Protein AF-A0A1L3NKB8-F1 (afdb_monomer_lite)

Sequence (56 aa):
MRRPDRAITEFDDIVKVMKACKVCHVAFHDDEYPYVVPMTFGLEVKDNEEVSIYLS

Structure (mmCIF, N/CA/C/O backbone):
data_AF-A0A1L3NKB8-F1
#
_entry.id   AF-A0A1L3NKB8-F1
#
loop_
_atom_site.group_PDB
_at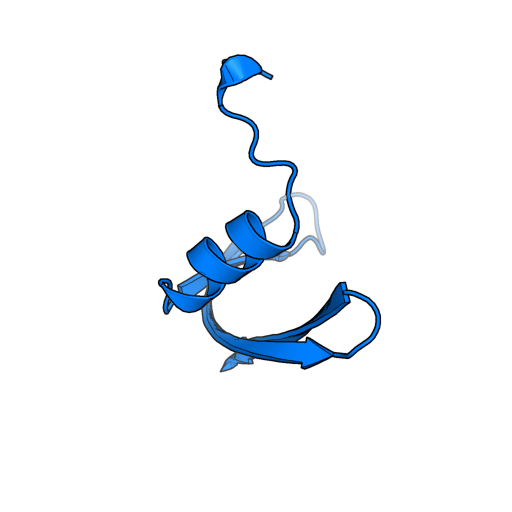om_site.id
_atom_site.type_symbol
_atom_site.label_atom_id
_atom_site.label_alt_id
_atom_site.label_comp_id
_atom_site.label_asym_id
_atom_site.label_entity_id
_atom_site.label_seq_id
_atom_site.pdbx_PDB_ins_code
_atom_site.Cartn_x
_atom_site.Cartn_y
_atom_site.Cartn_z
_atom_site.occupancy
_atom_site.B_iso_or_equiv
_atom_site.auth_seq_id
_atom_site.auth_comp_id
_atom_site.auth_asym_id
_atom_site.auth_atom_id
_atom_site.pdbx_PDB_model_num
ATOM 1 N N . MET A 1 1 ? -4.725 14.057 -13.830 1.00 73.81 1 MET A N 1
ATOM 2 C CA . MET A 1 1 ? -5.611 12.935 -13.439 1.00 73.81 1 MET A CA 1
ATOM 3 C C . MET A 1 1 ? -6.751 12.849 -14.453 1.00 73.81 1 MET A C 1
ATOM 5 O O . MET A 1 1 ? -7.341 13.882 -14.731 1.00 73.81 1 MET A O 1
ATOM 9 N N . ARG A 1 2 ? -7.030 11.688 -15.069 1.00 88.00 2 ARG A N 1
ATOM 10 C CA . ARG A 1 2 ? -8.015 11.604 -16.178 1.00 88.00 2 ARG A CA 1
ATOM 11 C C . ARG A 1 2 ? -9.483 11.581 -15.711 1.00 88.00 2 ARG A C 1
ATOM 13 O O . ARG A 1 2 ? -10.347 11.984 -16.478 1.00 88.00 2 ARG A O 1
ATOM 20 N N . ARG A 1 3 ? -9.762 11.100 -14.492 1.00 90.44 3 ARG A N 1
ATOM 21 C CA . ARG A 1 3 ? -11.104 11.032 -13.876 1.00 90.44 3 ARG A CA 1
ATOM 22 C C . ARG A 1 3 ? -11.037 11.393 -12.383 1.00 90.44 3 ARG A C 1
ATOM 24 O O . ARG A 1 3 ? -10.843 10.491 -11.571 1.00 90.44 3 ARG A O 1
ATOM 31 N N . PRO A 1 4 ? -11.098 12.688 -12.028 1.00 87.44 4 PRO A N 1
ATOM 32 C CA . PRO A 1 4 ? -10.983 13.139 -10.638 1.00 87.44 4 PRO A CA 1
ATOM 33 C C . PRO A 1 4 ? -12.202 12.769 -9.784 1.00 87.44 4 PRO A C 1
ATOM 35 O O . PRO A 1 4 ? -12.067 12.576 -8.585 1.00 87.44 4 PRO A O 1
ATOM 38 N N . ASP A 1 5 ? -13.362 12.585 -10.414 1.00 90.56 5 ASP A N 1
ATOM 39 C CA . ASP A 1 5 ? -14.612 12.119 -9.804 1.00 90.56 5 ASP A CA 1
ATOM 40 C C . ASP A 1 5 ? -14.518 10.709 -9.198 1.00 90.56 5 ASP A C 1
ATOM 42 O O . ASP A 1 5 ? -15.382 10.313 -8.424 1.00 90.56 5 ASP A O 1
ATOM 46 N N . ARG A 1 6 ? -13.482 9.938 -9.556 1.00 89.94 6 ARG A N 1
ATOM 47 C CA . ARG A 1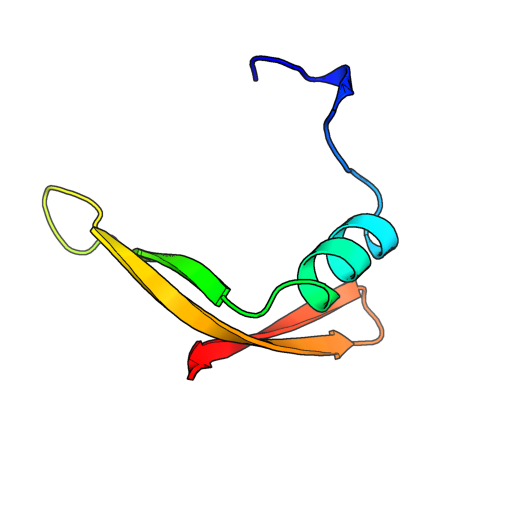 6 ? -13.275 8.554 -9.101 1.00 89.94 6 ARG A CA 1
ATOM 48 C C . ARG A 1 6 ? -12.172 8.403 -8.058 1.00 89.94 6 ARG A C 1
ATOM 50 O O . ARG A 1 6 ? -11.799 7.273 -7.750 1.00 89.94 6 ARG A O 1
ATOM 57 N N . ALA A 1 7 ? -11.597 9.502 -7.580 1.00 92.75 7 ALA A N 1
ATOM 58 C CA . ALA A 1 7 ? -10.604 9.436 -6.520 1.00 92.75 7 ALA A CA 1
ATOM 59 C C . ALA A 1 7 ? -11.274 8.972 -5.218 1.00 92.75 7 ALA A C 1
ATOM 61 O O . ALA A 1 7 ? -12.274 9.546 -4.798 1.00 92.75 7 ALA A O 1
ATOM 62 N N . ILE A 1 8 ? -10.720 7.934 -4.595 1.00 93.44 8 ILE A N 1
ATOM 63 C CA . ILE A 1 8 ? -11.094 7.520 -3.242 1.00 93.44 8 ILE A CA 1
ATOM 64 C C . ILE A 1 8 ? -10.192 8.304 -2.291 1.00 93.44 8 ILE A C 1
ATOM 66 O O . ILE A 1 8 ? -8.969 8.206 -2.401 1.00 93.44 8 ILE A O 1
ATOM 70 N N . THR A 1 9 ? -10.788 9.109 -1.417 1.00 94.44 9 THR A N 1
ATOM 71 C CA . THR A 1 9 ? -10.064 9.972 -0.469 1.00 94.44 9 THR A CA 1
ATOM 72 C C . THR A 1 9 ? -10.187 9.503 0.972 1.00 94.44 9 THR A C 1
ATOM 74 O O . THR A 1 9 ? -9.296 9.784 1.767 1.00 94.44 9 THR A O 1
ATOM 77 N N . GLU A 1 10 ? -11.256 8.777 1.299 1.00 96.31 10 GLU A N 1
ATOM 78 C CA . GLU A 1 10 ? -11.514 8.302 2.655 1.00 96.31 10 GLU A CA 1
ATOM 79 C C . GLU A 1 10 ? -10.615 7.112 3.000 1.00 96.31 10 GLU A C 1
ATOM 81 O O . GLU A 1 10 ? -10.541 6.129 2.254 1.00 96.31 10 GLU A O 1
ATOM 86 N N . PHE A 1 11 ? -9.946 7.192 4.152 1.00 96.06 11 PHE A N 1
ATOM 87 C CA . PHE A 1 11 ? -8.996 6.182 4.617 1.00 96.06 11 PHE A CA 1
ATOM 88 C C . PHE A 1 11 ? -9.618 4.781 4.682 1.00 96.06 11 PHE A C 1
ATOM 90 O O . PHE A 1 11 ? -9.057 3.818 4.152 1.00 96.06 11 PHE A O 1
ATOM 97 N N . ASP A 1 12 ? -10.814 4.671 5.260 1.00 96.06 12 ASP A N 1
ATOM 98 C CA . ASP A 1 12 ? -11.517 3.396 5.416 1.00 96.06 12 ASP A CA 1
ATOM 99 C C . ASP A 1 12 ? -11.851 2.736 4.073 1.00 96.06 12 ASP A C 1
ATOM 101 O O . ASP A 1 12 ? -11.751 1.512 3.935 1.00 96.06 12 ASP A O 1
ATOM 105 N N . ASP A 1 13 ? -12.194 3.530 3.057 1.00 97.06 13 ASP A N 1
ATOM 106 C CA . ASP A 1 13 ? -12.468 3.020 1.716 1.00 97.06 13 ASP A CA 1
ATOM 107 C C . ASP A 1 13 ? -11.184 2.539 1.029 1.00 97.06 13 ASP A C 1
ATOM 109 O O . ASP A 1 13 ? -11.186 1.490 0.376 1.00 97.06 13 ASP A O 1
ATOM 113 N N . ILE A 1 14 ? -10.066 3.247 1.228 1.00 96.62 14 ILE A N 1
ATOM 114 C CA . ILE A 1 14 ? -8.745 2.819 0.748 1.00 96.62 14 ILE A CA 1
ATOM 115 C C . ILE A 1 14 ? -8.366 1.480 1.396 1.00 96.62 14 ILE A C 1
ATOM 117 O O . ILE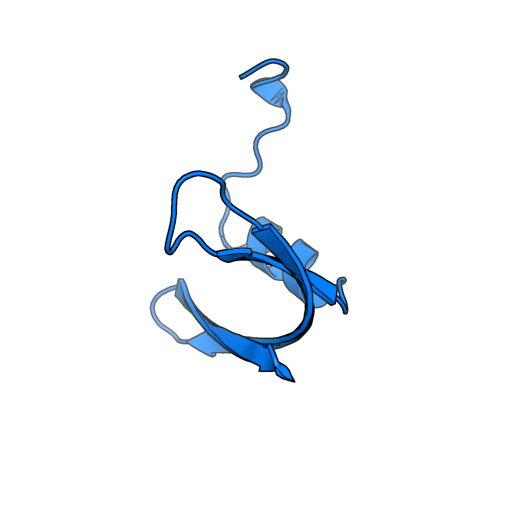 A 1 14 ? -8.073 0.509 0.691 1.00 96.62 14 ILE A O 1
ATOM 121 N N . VAL A 1 15 ? -8.441 1.382 2.727 1.00 97.06 15 VAL A N 1
ATOM 122 C CA . VAL A 1 15 ? -8.129 0.157 3.481 1.00 97.06 15 VAL A CA 1
ATOM 123 C C . VAL A 1 15 ? -9.037 -0.998 3.067 1.00 97.06 15 VAL A C 1
ATOM 125 O O . VAL A 1 15 ? -8.574 -2.133 2.929 1.00 97.06 15 VAL A O 1
ATOM 128 N N . LYS A 1 16 ? -10.325 -0.738 2.834 1.00 97.62 16 LYS A N 1
ATOM 129 C CA . LYS A 1 16 ? -11.284 -1.746 2.371 1.00 97.62 16 LYS A CA 1
ATOM 130 C C . LYS A 1 16 ? -10.888 -2.331 1.018 1.00 97.62 16 LYS A C 1
ATOM 132 O O . LYS A 1 16 ? -10.960 -3.549 0.850 1.00 97.62 16 LYS A O 1
ATOM 137 N N . VAL A 1 17 ? -10.437 -1.500 0.077 1.00 96.69 17 VAL A N 1
ATOM 138 C CA . VAL A 1 17 ? -9.907 -1.976 -1.211 1.00 96.69 17 VAL A CA 1
ATOM 139 C C . VAL A 1 17 ? -8.636 -2.795 -0.996 1.00 96.69 17 VAL A C 1
ATOM 141 O O . VAL A 1 17 ? -8.527 -3.892 -1.540 1.00 96.69 17 VAL A O 1
ATOM 144 N N . MET A 1 18 ? -7.701 -2.320 -0.167 1.00 96.38 18 MET A N 1
ATOM 145 C CA .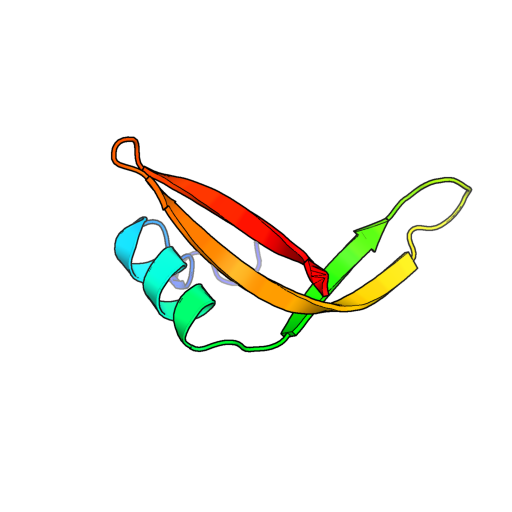 MET A 1 18 ? -6.454 -3.044 0.105 1.00 96.38 18 MET A CA 1
ATOM 146 C C . MET A 1 18 ? -6.712 -4.430 0.714 1.00 96.38 18 MET A C 1
ATOM 148 O O . MET A 1 18 ? -6.123 -5.406 0.259 1.00 96.38 18 MET A O 1
ATOM 152 N N . LYS A 1 19 ? -7.642 -4.543 1.673 1.00 96.44 19 LYS A N 1
ATOM 153 C CA . LYS A 1 19 ? -8.037 -5.818 2.303 1.00 96.44 19 LYS A CA 1
ATOM 154 C C . LYS A 1 19 ? -8.721 -6.796 1.340 1.00 96.44 19 LYS A C 1
ATOM 156 O O . LYS A 1 19 ? -8.709 -7.997 1.593 1.00 96.44 19 LYS A O 1
ATOM 161 N N . ALA A 1 20 ? -9.335 -6.307 0.261 1.00 97.31 20 ALA A N 1
ATOM 162 C CA . ALA A 1 20 ? -9.950 -7.156 -0.761 1.00 97.31 20 ALA A CA 1
ATOM 163 C C . ALA A 1 20 ? -8.924 -7.740 -1.755 1.00 97.31 20 ALA A C 1
ATOM 165 O O . ALA A 1 20 ? -9.233 -8.688 -2.481 1.00 97.31 20 ALA A O 1
ATOM 166 N N . CYS A 1 21 ? -7.710 -7.189 -1.792 1.00 96.12 21 CYS A N 1
ATOM 167 C CA . CYS A 1 21 ? -6.639 -7.597 -2.692 1.00 96.12 21 CYS A CA 1
ATOM 168 C C . CYS A 1 21 ? -5.690 -8.609 -2.032 1.00 96.12 21 CYS A C 1
ATOM 170 O O . CYS A 1 21 ? -5.559 -8.666 -0.815 1.00 96.12 21 CYS A O 1
ATOM 172 N N . LYS A 1 22 ? -5.006 -9.408 -2.861 1.00 94.56 22 LYS A N 1
ATOM 173 C CA . LYS A 1 22 ? -3.964 -10.362 -2.420 1.00 94.56 22 LYS A CA 1
ATOM 174 C C . LYS A 1 22 ? -2.565 -10.019 -2.932 1.00 94.56 22 LYS A C 1
ATOM 176 O O . LYS A 1 22 ? -1.579 -10.454 -2.354 1.00 94.56 22 LYS A O 1
ATOM 181 N N . VAL A 1 23 ? -2.485 -9.275 -4.033 1.00 96.50 23 VAL A N 1
ATOM 182 C CA . VAL A 1 23 ? -1.241 -8.943 -4.737 1.00 96.50 23 VAL A CA 1
ATOM 183 C C . VAL A 1 23 ? -1.180 -7.435 -4.927 1.00 96.50 23 VAL A C 1
ATOM 185 O O . VAL A 1 23 ? -2.181 -6.824 -5.307 1.00 96.50 23 VAL A O 1
ATOM 188 N N . CYS A 1 24 ? -0.015 -6.844 -4.690 1.00 95.88 24 CYS A N 1
ATOM 189 C CA . CYS A 1 24 ? 0.297 -5.470 -5.055 1.00 95.88 24 CYS A CA 1
ATOM 190 C C . CYS A 1 24 ? 1.422 -5.462 -6.096 1.00 95.88 24 CYS A C 1
ATOM 192 O O . CYS A 1 24 ? 2.173 -6.424 -6.235 1.00 95.88 24 CYS A O 1
ATOM 194 N N . HIS A 1 25 ? 1.502 -4.383 -6.868 1.00 96.06 25 HIS A N 1
ATOM 195 C CA . HIS A 1 25 ? 2.590 -4.163 -7.813 1.00 96.06 25 HIS A CA 1
ATOM 196 C C . HIS A 1 25 ? 3.507 -3.107 -7.213 1.00 96.06 25 HIS A C 1
ATOM 198 O O . HIS A 1 25 ? 3.108 -1.949 -7.088 1.00 96.06 25 HIS A O 1
ATOM 204 N N . VAL A 1 26 ? 4.706 -3.514 -6.812 1.00 94.81 26 VAL A N 1
ATOM 205 C CA . VAL A 1 26 ? 5.694 -2.609 -6.227 1.00 94.81 26 VAL A CA 1
ATOM 206 C C . VAL A 1 26 ? 6.613 -2.132 -7.338 1.00 94.81 26 VAL A C 1
ATOM 208 O O . VAL A 1 26 ?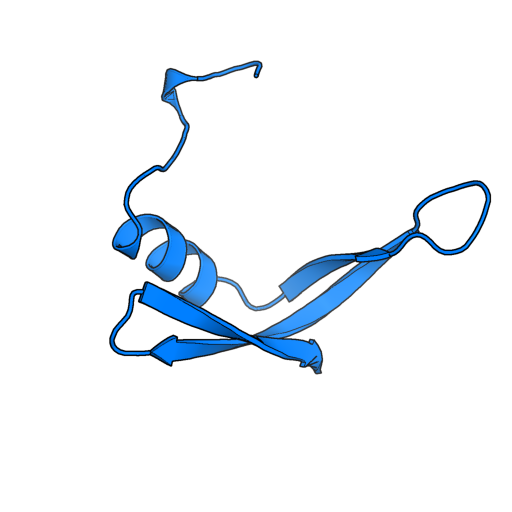 7.194 -2.943 -8.060 1.00 94.81 26 VAL A O 1
ATOM 211 N N . ALA A 1 27 ? 6.707 -0.815 -7.497 1.00 94.81 27 ALA A N 1
ATOM 212 C CA . ALA A 1 27 ? 7.649 -0.196 -8.413 1.00 94.81 27 ALA A CA 1
ATOM 213 C C . ALA A 1 27 ? 8.942 0.123 -7.661 1.00 94.81 27 ALA A C 1
ATOM 215 O O . ALA A 1 27 ? 8.921 0.859 -6.675 1.00 94.81 27 ALA A O 1
ATOM 216 N N . PHE A 1 28 ? 10.054 -0.415 -8.141 1.00 93.31 28 PHE A N 1
ATOM 217 C CA . PHE A 1 28 ? 11.390 -0.111 -7.652 1.00 93.31 28 PHE A CA 1
ATOM 218 C C . PHE A 1 28 ? 12.145 0.683 -8.711 1.00 93.31 28 PHE A C 1
ATOM 220 O O . PHE A 1 28 ? 11.947 0.495 -9.913 1.00 93.31 28 PHE A O 1
ATOM 227 N N . HIS A 1 29 ? 13.020 1.567 -8.257 1.00 93.81 29 HIS A N 1
ATOM 228 C CA . HIS A 1 29 ? 13.887 2.357 -9.113 1.00 93.81 29 HIS A CA 1
ATOM 229 C C . HIS A 1 29 ? 15.285 2.359 -8.501 1.00 93.81 29 HIS A C 1
ATOM 231 O O . HIS A 1 29 ? 15.442 2.761 -7.350 1.00 93.81 29 HIS A O 1
ATOM 237 N N . ASP A 1 30 ? 16.255 1.859 -9.260 1.00 87.19 30 ASP A N 1
ATOM 238 C CA . ASP A 1 30 ? 17.665 1.725 -8.855 1.00 87.19 30 ASP A CA 1
ATOM 239 C C . ASP A 1 30 ? 18.618 2.196 -9.973 1.00 87.19 30 ASP A C 1
ATOM 241 O O . ASP A 1 30 ? 19.685 2.731 -9.701 1.00 87.19 30 ASP A O 1
ATOM 245 N N . ASP A 1 31 ? 18.197 2.086 -11.241 1.00 85.62 31 ASP A N 1
ATOM 246 C CA . ASP A 1 31 ? 18.947 2.541 -12.420 1.00 85.62 31 ASP A CA 1
ATOM 247 C C . ASP A 1 31 ? 18.008 3.244 -13.432 1.00 85.62 31 ASP A C 1
ATOM 249 O O . ASP A 1 31 ? 16.887 3.610 -13.080 1.00 85.62 31 ASP A O 1
ATOM 253 N N . GLU A 1 32 ? 18.431 3.419 -14.689 1.00 87.06 32 GLU A N 1
ATOM 254 C CA . GLU A 1 32 ? 17.786 4.228 -15.744 1.00 87.06 32 GLU A CA 1
ATOM 255 C C . GLU A 1 32 ? 16.257 4.055 -15.891 1.00 87.06 32 GLU A C 1
ATOM 257 O O . GLU A 1 32 ? 15.556 5.022 -16.200 1.00 87.06 32 GLU A O 1
ATOM 262 N N . TYR A 1 33 ? 15.708 2.865 -15.613 1.00 89.75 33 TYR A N 1
ATOM 263 C CA . TYR A 1 33 ? 14.270 2.588 -15.705 1.00 89.75 33 TYR A CA 1
ATOM 264 C C . TYR A 1 33 ? 13.709 1.946 -14.427 1.00 89.75 33 TYR A C 1
ATOM 266 O O . TYR A 1 33 ? 14.354 1.083 -13.828 1.00 89.75 33 TYR A O 1
ATOM 274 N N . PRO A 1 34 ? 12.482 2.310 -14.005 1.00 94.19 34 PRO A N 1
ATOM 275 C CA . PRO A 1 34 ? 11.802 1.611 -12.926 1.00 94.19 34 PRO A CA 1
ATOM 276 C C . PRO A 1 34 ? 11.336 0.226 -13.388 1.00 94.19 34 PRO A C 1
ATOM 278 O O . PRO A 1 34 ? 10.908 0.044 -14.530 1.00 94.19 34 PRO A O 1
ATOM 281 N N . TYR A 1 35 ? 11.339 -0.738 -12.475 1.00 93.69 35 TYR A N 1
ATOM 282 C CA . TYR A 1 35 ? 10.759 -2.059 -12.695 1.00 93.69 35 TYR A CA 1
ATOM 283 C C . TYR A 1 35 ? 9.603 -2.302 -11.729 1.00 93.69 35 TYR A C 1
ATOM 285 O O . TYR A 1 35 ? 9.574 -1.775 -10.619 1.00 93.69 35 TYR A O 1
ATOM 293 N N . VAL A 1 36 ? 8.618 -3.085 -12.173 1.00 95.81 36 VAL A N 1
ATOM 294 C CA . VAL A 1 36 ? 7.384 -3.345 -11.426 1.00 95.81 36 VAL A CA 1
ATOM 295 C C . VAL A 1 36 ? 7.269 -4.837 -11.151 1.00 95.81 36 VAL A C 1
ATOM 297 O O . VAL A 1 36 ? 7.215 -5.634 -12.087 1.00 95.81 36 VAL A O 1
ATOM 300 N N . VAL A 1 37 ? 7.213 -5.208 -9.873 1.00 94.44 37 VAL A N 1
ATOM 301 C CA . VAL A 1 37 ? 7.151 -6.606 -9.430 1.00 94.44 37 VAL A CA 1
ATOM 302 C C . VAL A 1 37 ? 5.804 -6.879 -8.760 1.00 94.44 37 VAL A C 1
ATOM 304 O O . VAL A 1 37 ? 5.437 -6.155 -7.829 1.00 94.44 37 VAL A O 1
ATOM 307 N N . PRO A 1 38 ? 5.050 -7.905 -9.196 1.00 96.56 38 PRO A N 1
ATOM 308 C CA . PRO A 1 38 ? 3.887 -8.371 -8.457 1.00 96.56 38 PRO A CA 1
ATOM 309 C C . PRO A 1 38 ? 4.347 -9.146 -7.218 1.00 96.56 38 PRO A C 1
ATOM 311 O O . PRO A 1 38 ? 5.100 -10.112 -7.330 1.00 96.56 38 PRO A O 1
ATOM 314 N N . MET A 1 39 ? 3.876 -8.744 -6.043 1.00 96.12 39 MET A N 1
ATOM 315 C CA . MET A 1 39 ? 4.168 -9.420 -4.779 1.00 96.12 39 MET A CA 1
ATOM 316 C C . MET A 1 39 ? 2.885 -9.680 -4.004 1.00 96.12 39 MET A C 1
ATOM 318 O O . MET A 1 39 ? 1.958 -8.865 -4.023 1.00 96.12 39 MET A O 1
ATOM 322 N N . THR A 1 40 ? 2.829 -10.819 -3.316 1.00 97.19 40 THR A N 1
ATOM 323 C CA . THR A 1 40 ? 1.754 -11.059 -2.353 1.00 97.19 40 THR A CA 1
ATOM 324 C C . THR A 1 40 ? 1.996 -10.153 -1.153 1.00 97.19 40 THR A C 1
ATOM 326 O O . THR A 1 40 ? 3.144 -9.932 -0.761 1.00 97.19 40 THR A O 1
ATOM 329 N N . PHE A 1 41 ? 0.926 -9.593 -0.590 1.00 97.62 41 PHE A N 1
ATOM 330 C CA . PHE A 1 41 ? 1.051 -8.728 0.575 1.00 97.62 41 PHE A CA 1
ATOM 331 C C . PHE A 1 41 ? -0.002 -9.017 1.641 1.00 97.62 41 PHE A C 1
ATOM 333 O O . PHE A 1 41 ? -1.143 -9.372 1.344 1.00 97.62 41 PHE A O 1
ATOM 340 N N . GLY A 1 42 ? 0.406 -8.829 2.892 1.00 97.06 42 GLY A N 1
ATOM 341 C CA . GLY A 1 42 ? -0.473 -8.630 4.037 1.00 97.06 42 GLY A CA 1
ATOM 342 C C . GLY A 1 42 ? -0.424 -7.174 4.494 1.00 97.06 42 GLY A C 1
ATOM 343 O O . GLY A 1 42 ? 0.490 -6.431 4.131 1.00 97.06 42 GLY A O 1
ATOM 344 N N . LEU A 1 43 ? -1.399 -6.758 5.301 1.00 97.25 43 LEU A N 1
ATOM 345 C CA . LEU A 1 43 ? -1.425 -5.415 5.876 1.00 97.25 43 LEU A CA 1
ATOM 346 C C . LEU A 1 43 ? -1.921 -5.419 7.323 1.00 97.25 43 LEU A C 1
ATOM 348 O O . LEU A 1 43 ? -2.775 -6.227 7.687 1.00 97.25 43 LEU A O 1
ATOM 352 N N . GLU A 1 44 ? -1.431 -4.470 8.111 1.00 97.69 44 GLU A N 1
ATOM 353 C CA . GLU A 1 44 ? -1.901 -4.151 9.459 1.00 97.69 44 GLU A CA 1
ATOM 354 C C . GLU A 1 44 ? -2.267 -2.664 9.520 1.00 97.69 44 GLU A C 1
ATOM 356 O O . GLU A 1 44 ? -1.528 -1.824 9.008 1.00 97.69 44 GLU A O 1
ATOM 361 N N . VAL A 1 45 ? -3.413 -2.344 10.126 1.00 97.50 45 VAL A N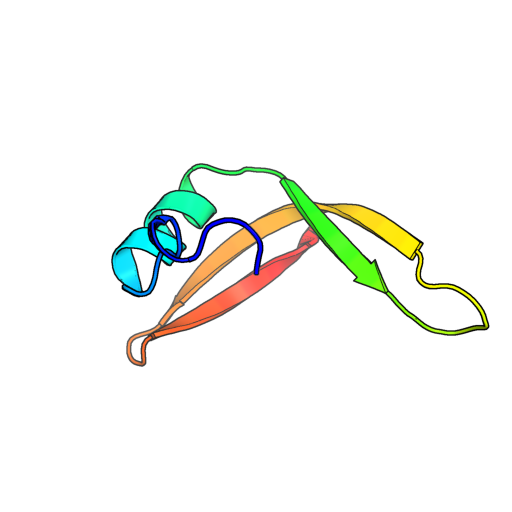 1
ATOM 362 C CA . VAL A 1 45 ? -3.872 -0.964 10.346 1.00 97.50 45 VAL A CA 1
ATOM 363 C C . VAL A 1 45 ? -3.682 -0.627 11.819 1.00 97.50 45 VAL A C 1
ATOM 365 O O . VAL A 1 45 ? -4.156 -1.381 12.668 1.00 97.50 45 VAL A O 1
ATOM 368 N N . LYS A 1 46 ? -3.010 0.487 12.112 1.00 95.12 46 LYS A N 1
ATOM 369 C CA . LYS A 1 46 ? -2.762 0.984 13.474 1.00 95.12 46 LYS A CA 1
ATOM 370 C C . LYS A 1 46 ? -3.698 2.146 13.818 1.00 95.12 46 LYS A C 1
ATOM 372 O O . LYS A 1 46 ? -4.309 2.739 12.932 1.00 95.12 46 LYS A O 1
ATOM 377 N N . ASP A 1 47 ? -3.746 2.507 15.099 1.00 90.31 47 ASP A N 1
ATOM 378 C CA . ASP A 1 47 ? -4.687 3.494 15.654 1.00 90.31 47 ASP A CA 1
ATOM 379 C C . ASP A 1 47 ? -4.601 4.903 15.024 1.00 90.31 47 ASP A C 1
ATOM 381 O O . ASP A 1 47 ? -5.578 5.644 15.057 1.00 90.31 47 ASP A O 1
ATOM 385 N N . ASN A 1 48 ? -3.469 5.267 14.410 1.00 93.06 48 ASN A N 1
ATOM 386 C CA . ASN A 1 48 ? -3.230 6.590 13.810 1.00 93.06 48 ASN A CA 1
ATOM 387 C C . ASN A 1 48 ? -3.383 6.613 12.276 1.00 93.06 48 ASN A C 1
ATOM 389 O O . ASN A 1 48 ? -2.627 7.312 11.605 1.00 93.06 48 ASN A O 1
ATOM 393 N N . GLU A 1 49 ? -4.288 5.807 11.708 1.00 93.62 49 GLU A N 1
ATOM 394 C CA . GLU A 1 49 ? -4.458 5.667 10.244 1.00 93.62 49 GLU A CA 1
ATOM 395 C C . GLU A 1 49 ? -3.160 5.254 9.515 1.00 93.62 49 GLU A C 1
ATOM 397 O O . GLU A 1 49 ? -2.963 5.475 8.320 1.00 93.62 49 GLU A O 1
ATOM 402 N N . GLU A 1 50 ? -2.241 4.619 10.241 1.00 96.19 50 GLU A N 1
ATOM 403 C CA . GLU A 1 50 ? -0.998 4.102 9.686 1.00 96.19 50 GLU A CA 1
ATOM 404 C C . GLU A 1 50 ? -1.224 2.674 9.183 1.00 96.19 50 GLU A C 1
ATOM 406 O O . GLU A 1 50 ? -1.799 1.837 9.885 1.00 96.19 50 GLU A O 1
ATOM 411 N N . VAL A 1 51 ? -0.738 2.376 7.976 1.00 96.50 51 VAL A N 1
ATOM 412 C CA . VAL A 1 51 ? -0.805 1.036 7.382 1.00 96.50 51 VAL A CA 1
ATOM 413 C C . VAL A 1 51 ? 0.600 0.464 7.246 1.00 96.50 51 VAL A C 1
ATOM 415 O O . VAL A 1 51 ? 1.437 1.008 6.529 1.00 96.50 51 VAL A O 1
ATOM 418 N N . SER A 1 52 ? 0.853 -0.665 7.904 1.00 96.69 52 SER A N 1
ATOM 419 C CA . SER A 1 52 ? 2.057 -1.471 7.691 1.00 96.69 52 SER A CA 1
ATOM 420 C C . SER A 1 52 ? 1.778 -2.530 6.626 1.00 96.69 52 SER A C 1
ATOM 422 O O . SER A 1 52 ? 0.782 -3.244 6.719 1.00 96.69 52 SER A O 1
ATOM 424 N N . ILE A 1 53 ? 2.636 -2.625 5.606 1.00 96.69 53 ILE A N 1
ATOM 425 C CA . ILE A 1 53 ? 2.528 -3.609 4.518 1.00 96.69 53 ILE A CA 1
ATOM 426 C C . ILE A 1 53 ? 3.644 -4.640 4.673 1.00 96.69 53 ILE A C 1
ATOM 428 O O . ILE A 1 53 ? 4.819 -4.286 4.756 1.00 96.69 53 ILE A O 1
ATOM 432 N N . TYR A 1 54 ? 3.271 -5.916 4.662 1.00 96.62 54 TYR A N 1
ATOM 433 C CA . TYR A 1 54 ? 4.192 -7.046 4.716 1.00 96.62 54 TYR A CA 1
ATOM 434 C C . TYR A 1 54 ? 4.230 -7.712 3.349 1.00 96.62 54 TYR A C 1
ATOM 436 O O . TYR A 1 54 ? 3.192 -8.151 2.860 1.00 96.62 54 TYR A O 1
ATOM 444 N N . LEU A 1 55 ? 5.408 -7.779 2.737 1.00 95.25 55 LEU A N 1
ATOM 445 C CA . LEU A 1 55 ? 5.611 -8.406 1.432 1.00 95.25 55 LEU A CA 1
ATOM 446 C C . LEU A 1 55 ? 6.131 -9.833 1.624 1.00 95.25 55 LEU A C 1
ATOM 448 O O . LEU A 1 55 ? 7.011 -10.059 2.456 1.00 95.25 55 LEU A O 1
ATOM 452 N N . SER A 1 56 ? 5.579 -10.776 0.860 1.00 88.00 56 SER A N 1
ATOM 453 C CA . SER A 1 56 ? 5.911 -12.208 0.902 1.00 88.00 56 SER A CA 1
ATOM 454 C C . SER A 1 56 ? 6.178 -12.774 -0.481 1.00 88.00 56 SER A C 1
ATOM 456 O O . SER A 1 56 ? 5.382 -12.430 -1.392 1.00 88.00 56 SER A O 1
#

Secondary structure (DSSP, 8-state):
---GGG----HHHHHHHHHH-SEEEEEE-SSSS-EEEEEEEEEEE-TTS-EEEEE-

Organism: Clostridium sporogenes (NCBI:txid1509)

pLDDT: mean 93.98, std 4.19, range [73.81, 97.69]

Foldseek 3Di:
DVCPVPDDDDLVVVVVVVVVDQWDWDWDDDDDDIDTDIWGWDWDADPVSDIDIDTD

InterPro domains:
  IPR012349 FMN-binding split barrel [G3DSA:2.30.110.10] (1-56)
  IPR024747 Pyridoxamine 5'-phosphate oxidase-related [PF12900] (12-44)

Radius of gyration: 13.83 Å; chains: 1; bounding box: 34×25×32 Å